Protein AF-A0A2K3KG54-F1 (afdb_monomer_lite)

Structure (mmCIF, N/CA/C/O backbone):
data_AF-A0A2K3KG54-F1
#
_entry.id   AF-A0A2K3KG54-F1
#
loop_
_atom_site.group_PDB
_atom_site.id
_atom_site.type_symbol
_atom_site.label_atom_id
_atom_site.label_alt_id
_atom_site.label_comp_id
_atom_site.label_asym_id
_atom_site.label_entity_id
_atom_site.label_seq_id
_atom_site.pdbx_PDB_ins_code
_atom_site.Cartn_x
_atom_site.Cartn_y
_atom_site.Cartn_z
_atom_site.occupancy
_atom_site.B_iso_or_equiv
_atom_site.auth_seq_id
_atom_site.auth_comp_id
_atom_site.auth_asym_id
_atom_site.auth_atom_id
_atom_site.pdbx_PDB_model_num
ATOM 1 N N . CYS A 1 1 ? -17.844 9.511 21.083 1.00 41.06 1 CYS A N 1
ATOM 2 C CA . CYS A 1 1 ? -16.954 9.191 22.218 1.00 41.06 1 CYS A CA 1
ATOM 3 C C . CYS A 1 1 ? -15.536 9.008 21.674 1.00 41.06 1 CYS A C 1
ATOM 5 O O . CYS A 1 1 ? -15.263 7.972 21.083 1.00 41.06 1 CYS A O 1
ATOM 7 N N . THR A 1 2 ? -14.675 10.027 21.716 1.00 50.47 2 THR A N 1
ATOM 8 C CA . THR A 1 2 ? -13.344 9.981 21.073 1.00 50.47 2 THR A CA 1
ATOM 9 C C . THR A 1 2 ? -12.249 10.069 22.121 1.00 50.47 2 THR A C 1
ATOM 11 O O . THR A 1 2 ? -11.846 11.159 22.516 1.00 50.47 2 THR A O 1
ATOM 14 N N . ASP A 1 3 ? -11.766 8.909 22.558 1.00 60.22 3 ASP A N 1
ATOM 15 C CA . ASP A 1 3 ? -10.522 8.801 23.311 1.00 60.22 3 ASP A CA 1
ATOM 16 C C . ASP A 1 3 ? -9.360 9.283 22.418 1.00 60.22 3 ASP A C 1
ATOM 18 O O . ASP A 1 3 ? -9.043 8.668 21.392 1.00 60.22 3 ASP A O 1
ATOM 22 N N . LEU A 1 4 ? -8.739 10.412 22.780 1.00 65.50 4 LEU A N 1
ATOM 23 C CA . LEU A 1 4 ? -7.621 10.994 22.029 1.00 65.50 4 LEU A CA 1
ATOM 24 C C . LEU A 1 4 ? -6.437 10.020 21.890 1.00 65.50 4 LEU A C 1
ATOM 26 O O . LEU A 1 4 ? -5.703 10.111 20.905 1.00 65.50 4 LEU A O 1
ATOM 30 N N . LYS A 1 5 ? -6.262 9.063 22.815 1.00 70.31 5 LYS A N 1
ATOM 31 C CA . LYS A 1 5 ? -5.157 8.087 22.791 1.00 70.31 5 LYS A CA 1
ATOM 32 C C . LYS A 1 5 ? -5.280 7.075 21.653 1.00 70.31 5 LYS A C 1
ATOM 34 O O . LYS A 1 5 ? -4.289 6.441 21.282 1.00 70.31 5 LYS A O 1
ATOM 39 N N . LEU A 1 6 ? -6.479 6.912 21.094 1.00 72.56 6 LEU A N 1
ATOM 40 C CA . LEU A 1 6 ? -6.756 5.990 19.991 1.00 72.56 6 LEU A CA 1
ATOM 41 C C . LEU A 1 6 ? -6.714 6.675 18.618 1.00 72.56 6 LEU A C 1
ATOM 43 O O . LEU A 1 6 ? -6.824 6.004 17.587 1.00 72.56 6 LEU A O 1
ATOM 47 N N . LYS A 1 7 ? -6.524 8.001 18.573 1.00 70.00 7 LYS A N 1
ATOM 48 C CA . LYS A 1 7 ? -6.495 8.767 17.325 1.00 70.00 7 LYS A CA 1
ATOM 49 C C . LYS A 1 7 ? -5.349 8.288 16.431 1.00 70.00 7 LYS A C 1
ATOM 51 O O . LYS A 1 7 ? -4.178 8.359 16.788 1.00 70.00 7 LYS A O 1
ATOM 56 N N . GLY A 1 8 ? -5.696 7.809 15.238 1.00 73.56 8 GLY A N 1
ATOM 57 C CA . GLY A 1 8 ? -4.727 7.318 14.255 1.00 73.56 8 GLY A CA 1
ATOM 58 C C . GLY A 1 8 ? -4.242 5.883 14.464 1.00 73.56 8 GLY A C 1
ATOM 59 O O . GLY A 1 8 ? -3.401 5.424 13.684 1.00 73.56 8 GLY A O 1
ATOM 60 N N . LYS A 1 9 ? -4.788 5.182 15.466 1.00 83.25 9 LYS A N 1
ATOM 61 C CA . LYS A 1 9 ? -4.561 3.755 15.695 1.00 83.25 9 LYS A CA 1
ATOM 62 C C . LYS A 1 9 ? -5.673 2.909 15.096 1.00 83.25 9 LYS A C 1
ATOM 64 O O . LYS A 1 9 ? -6.821 3.345 15.032 1.00 83.25 9 LYS A O 1
ATOM 69 N N . VAL A 1 10 ? -5.354 1.667 14.737 1.00 82.44 10 VAL A N 1
ATOM 70 C CA . VAL A 1 10 ? -6.338 0.701 14.207 1.00 82.44 10 VAL A CA 1
ATOM 71 C C . VAL A 1 10 ? -7.477 0.469 15.203 1.00 82.44 10 VAL A C 1
ATOM 73 O O . VAL A 1 10 ? -8.643 0.416 14.814 1.00 82.44 10 VAL A O 1
ATOM 76 N N . LYS A 1 11 ? -7.162 0.424 16.504 1.00 83.56 11 LYS A N 1
ATOM 77 C CA . LYS A 1 11 ? -8.161 0.297 17.579 1.00 83.56 11 LYS A CA 1
ATOM 78 C C . LYS A 1 11 ? -9.175 1.448 17.611 1.00 83.56 11 LYS A C 1
ATOM 80 O O . LYS A 1 11 ? -10.308 1.223 18.022 1.00 83.56 11 LYS A O 1
ATOM 85 N N . GLY A 1 12 ? -8.798 2.638 17.139 1.00 84.31 12 GLY A N 1
ATOM 86 C CA . GLY A 1 12 ? -9.676 3.809 17.058 1.00 84.31 12 GLY A CA 1
ATOM 87 C C . GLY A 1 12 ? -10.570 3.863 15.814 1.00 84.31 12 GLY A C 1
ATOM 88 O O . GLY A 1 12 ? -11.373 4.784 15.696 1.00 84.31 12 GLY A O 1
ATOM 89 N N . LEU A 1 13 ? -10.439 2.917 14.877 1.00 86.50 13 LEU A N 1
ATOM 90 C CA . LEU A 1 13 ? -11.329 2.806 13.720 1.00 86.50 13 LEU A CA 1
ATOM 91 C C . LEU A 1 13 ? -12.653 2.129 14.090 1.00 86.50 13 LEU A C 1
ATOM 93 O O . LEU A 1 13 ? -12.678 1.233 14.934 1.00 86.50 13 LEU A O 1
ATOM 97 N N . THR A 1 14 ? -13.722 2.503 13.381 1.00 90.44 14 THR A N 1
ATOM 98 C CA . THR A 1 14 ? -14.976 1.734 13.349 1.00 90.44 14 THR A CA 1
ATOM 99 C C . THR A 1 14 ? -14.739 0.356 12.728 1.00 90.44 14 THR A C 1
ATOM 101 O O . THR A 1 14 ? -13.780 0.172 11.972 1.00 90.44 14 THR A O 1
ATOM 104 N N . ASP A 1 15 ? -15.613 -0.615 12.994 1.00 91.44 15 ASP A N 1
ATOM 105 C CA . ASP A 1 15 ? -15.422 -1.982 12.489 1.00 91.44 15 ASP A CA 1
ATOM 106 C C . ASP A 1 15 ? -15.402 -2.053 10.959 1.00 91.44 15 ASP A C 1
ATOM 108 O O . ASP A 1 15 ? -14.541 -2.723 10.389 1.00 91.44 15 ASP A O 1
ATOM 112 N N . VAL A 1 16 ? -16.244 -1.261 10.288 1.00 91.50 16 VAL A N 1
ATOM 113 C CA . VAL A 1 16 ? -16.218 -1.111 8.823 1.00 91.50 16 VAL A CA 1
ATOM 114 C C . VAL A 1 16 ? -14.843 -0.633 8.351 1.00 91.50 16 VAL A C 1
ATOM 116 O O . VAL A 1 16 ? -14.226 -1.252 7.485 1.00 91.50 16 VAL A O 1
ATOM 119 N N . CYS A 1 17 ? -14.305 0.428 8.960 1.00 91.62 17 CYS A N 1
ATOM 120 C CA . CYS A 1 17 ? -12.984 0.945 8.614 1.00 91.62 17 CYS A CA 1
ATOM 121 C C . CYS A 1 17 ? -11.862 -0.060 8.906 1.00 91.62 17 CYS A C 1
ATOM 123 O O . CYS A 1 17 ? -10.885 -0.102 8.161 1.00 91.62 17 CYS A O 1
ATOM 125 N N . ARG A 1 18 ? -11.978 -0.880 9.961 1.00 90.75 18 ARG A N 1
ATOM 126 C CA . ARG A 1 18 ? -11.005 -1.946 10.258 1.00 90.75 18 ARG A CA 1
ATOM 127 C C . ARG A 1 18 ? -11.019 -3.034 9.190 1.00 90.75 18 ARG A C 1
ATOM 129 O O . ARG A 1 18 ? -9.948 -3.484 8.790 1.00 90.75 18 ARG A O 1
ATOM 136 N N . VAL A 1 19 ? -12.198 -3.448 8.725 1.00 92.06 19 VAL A N 1
ATOM 137 C CA . VAL A 1 19 ? -12.329 -4.429 7.636 1.00 92.06 19 VAL A CA 1
ATOM 138 C C . VAL A 1 19 ? -11.720 -3.873 6.350 1.00 92.06 19 VAL A C 1
ATOM 140 O O . VAL A 1 19 ? -10.864 -4.527 5.756 1.00 92.06 19 VAL A O 1
ATOM 143 N N . LEU A 1 20 ? -12.061 -2.636 5.975 1.00 91.94 20 LEU A N 1
ATOM 144 C CA . LEU A 1 20 ? -11.467 -1.971 4.810 1.00 91.94 20 LEU A CA 1
ATOM 145 C C . LEU A 1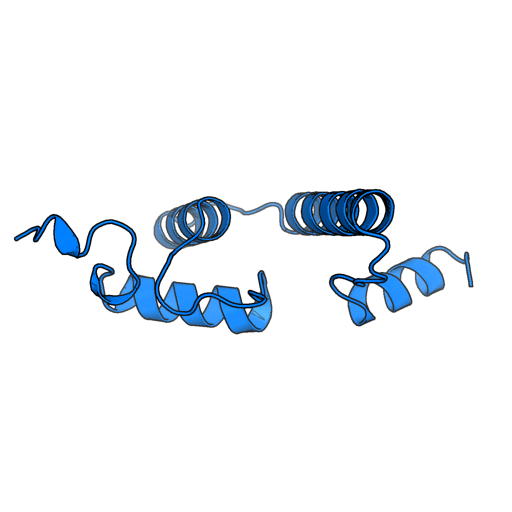 20 ? -9.945 -1.864 4.931 1.00 91.94 20 LEU A C 1
ATOM 147 O O . LEU A 1 20 ? -9.225 -2.164 3.983 1.00 91.94 20 LEU A O 1
ATOM 151 N N . PHE A 1 21 ? -9.438 -1.494 6.108 1.00 90.75 21 PHE A N 1
ATOM 152 C CA . PHE A 1 21 ? -8.003 -1.424 6.357 1.00 90.75 21 PHE A CA 1
ATOM 153 C C . PHE A 1 21 ? -7.319 -2.785 6.169 1.00 90.75 21 PHE A C 1
ATOM 155 O O . PHE A 1 21 ? -6.278 -2.850 5.521 1.00 90.75 21 PHE A O 1
ATOM 162 N N . LYS A 1 22 ? -7.920 -3.882 6.653 1.00 90.06 22 LYS A N 1
ATOM 163 C CA . LYS A 1 22 ? -7.404 -5.245 6.433 1.00 90.06 22 LYS A CA 1
ATOM 164 C C . LYS A 1 22 ? -7.379 -5.628 4.951 1.00 90.06 22 LYS A C 1
ATOM 166 O O . LYS A 1 22 ? -6.380 -6.179 4.500 1.00 90.06 22 LYS A O 1
ATOM 171 N N . ILE A 1 23 ? -8.431 -5.307 4.194 1.00 90.19 23 ILE A N 1
ATOM 172 C CA . ILE A 1 23 ? -8.483 -5.554 2.742 1.00 90.19 23 ILE A CA 1
ATOM 173 C C . ILE A 1 23 ? -7.378 -4.769 2.032 1.00 90.19 23 ILE A C 1
ATOM 175 O O . ILE A 1 23 ? -6.632 -5.336 1.238 1.00 90.19 23 ILE A O 1
ATOM 179 N N . ILE A 1 24 ? -7.223 -3.483 2.361 1.00 90.69 24 ILE A N 1
ATOM 180 C CA . ILE A 1 24 ? -6.168 -2.642 1.791 1.00 90.69 24 ILE A CA 1
ATOM 181 C C . ILE A 1 24 ? -4.791 -3.242 2.086 1.00 90.69 24 ILE A C 1
ATOM 183 O O . ILE A 1 24 ? -3.979 -3.336 1.172 1.00 90.69 24 ILE A O 1
ATOM 187 N N . LEU A 1 25 ? -4.523 -3.673 3.322 1.00 87.88 25 LEU A N 1
ATOM 188 C CA . LEU A 1 25 ? -3.242 -4.287 3.685 1.00 87.88 25 LEU A CA 1
ATOM 189 C C . LEU A 1 25 ? -2.967 -5.587 2.920 1.00 87.88 25 LEU A C 1
ATOM 191 O O . LEU A 1 25 ? -1.828 -5.828 2.532 1.00 87.88 25 LEU A O 1
ATOM 195 N N . ALA A 1 26 ? -3.990 -6.415 2.711 1.00 85.44 26 ALA A N 1
ATOM 196 C CA . ALA A 1 26 ? -3.839 -7.703 2.043 1.00 85.44 26 ALA A CA 1
ATOM 197 C C . ALA A 1 26 ? -3.697 -7.578 0.518 1.00 85.44 26 ALA A C 1
ATOM 199 O O . ALA A 1 26 ? -2.957 -8.350 -0.087 1.00 85.44 26 ALA A O 1
ATOM 200 N N . ALA A 1 27 ? -4.402 -6.626 -0.102 1.00 83.12 27 ALA A N 1
ATOM 201 C CA . ALA A 1 27 ? -4.573 -6.591 -1.554 1.00 83.12 27 ALA A CA 1
ATOM 202 C C . ALA A 1 27 ? -3.912 -5.396 -2.258 1.00 83.12 27 ALA A C 1
ATOM 204 O O . ALA A 1 27 ? -3.587 -5.502 -3.436 1.00 83.12 27 ALA A O 1
ATOM 205 N N . ILE A 1 28 ? -3.734 -4.255 -1.580 1.00 85.25 28 ILE A N 1
ATOM 206 C CA . ILE A 1 28 ? -3.372 -2.987 -2.244 1.00 85.25 28 ILE A CA 1
ATOM 207 C C . ILE A 1 28 ? -2.065 -2.412 -1.702 1.00 85.25 28 ILE A C 1
ATOM 209 O O . ILE A 1 28 ? -1.172 -2.060 -2.457 1.00 85.25 28 ILE A O 1
ATOM 213 N N . SER A 1 29 ? -1.950 -2.263 -0.388 1.00 84.06 29 SER A N 1
ATOM 214 C CA . SER A 1 29 ? -0.868 -1.536 0.272 1.00 84.06 29 SER A CA 1
ATOM 215 C C . SER A 1 29 ? -0.326 -2.360 1.437 1.00 84.06 29 SER A C 1
ATOM 217 O O . SER A 1 29 ? -0.614 -2.043 2.600 1.00 84.06 29 SER A O 1
ATOM 219 N N . PRO A 1 30 ? 0.420 -3.442 1.147 1.00 79.06 30 PRO A N 1
ATOM 220 C CA . PRO A 1 30 ? 1.044 -4.241 2.184 1.00 79.06 30 PRO A CA 1
ATOM 221 C C . PRO A 1 30 ? 2.025 -3.373 2.967 1.00 79.06 30 PRO A C 1
ATOM 223 O O . PRO A 1 30 ? 2.802 -2.598 2.408 1.00 79.06 30 PRO A O 1
ATOM 226 N N . LYS A 1 31 ? 1.966 -3.479 4.292 1.00 74.69 31 LYS A N 1
ATOM 227 C CA . LYS A 1 31 ? 2.800 -2.688 5.192 1.00 74.69 31 LYS A CA 1
ATOM 228 C C . LYS A 1 31 ? 3.978 -3.532 5.665 1.00 74.69 31 LYS A C 1
ATOM 230 O O . LYS A 1 31 ? 3.783 -4.647 6.140 1.00 74.69 31 LYS A O 1
ATOM 235 N N . VAL A 1 32 ? 5.188 -2.986 5.573 1.00 63.00 32 VAL A N 1
ATOM 236 C CA . VAL A 1 32 ? 6.395 -3.605 6.136 1.00 63.00 32 VAL A CA 1
ATOM 237 C C . VAL A 1 32 ? 6.626 -2.997 7.526 1.00 63.00 32 VAL A C 1
ATOM 239 O O . VAL A 1 32 ? 7.126 -1.882 7.646 1.00 63.00 32 VAL A O 1
ATOM 242 N N . GLY A 1 33 ? 6.188 -3.696 8.581 1.00 64.00 33 GLY A N 1
ATOM 243 C CA . GLY A 1 33 ? 6.339 -3.286 9.990 1.00 64.00 33 GLY A CA 1
ATOM 244 C C . GLY A 1 33 ? 5.128 -2.573 10.628 1.00 64.00 33 GLY A C 1
ATOM 245 O O . GLY A 1 33 ? 4.065 -2.452 10.025 1.00 64.00 33 GLY A O 1
ATOM 246 N N . GLY A 1 34 ? 5.297 -2.119 11.883 1.00 60.66 34 GLY A N 1
ATOM 247 C CA . GLY A 1 34 ? 4.388 -1.264 12.675 1.00 60.66 34 GLY A CA 1
ATOM 248 C C . GLY A 1 34 ? 2.886 -1.578 12.592 1.00 60.66 34 GLY A C 1
ATOM 249 O O . GLY A 1 34 ? 2.173 -0.962 11.798 1.00 60.66 34 GLY A O 1
ATOM 250 N N . THR A 1 35 ? 2.391 -2.467 13.457 1.00 60.81 35 THR A N 1
ATOM 251 C CA . THR A 1 35 ? 1.032 -3.044 13.396 1.00 60.81 35 THR A CA 1
ATOM 252 C C . THR A 1 35 ? -0.109 -2.105 13.800 1.00 60.81 35 THR A C 1
ATOM 254 O O . THR A 1 35 ? -1.227 -2.294 13.328 1.00 60.81 35 THR A O 1
ATOM 257 N N . ASP A 1 36 ? 0.140 -1.086 14.632 1.00 69.12 36 ASP A N 1
ATOM 258 C CA . ASP A 1 36 ? -0.952 -0.310 15.253 1.00 69.12 36 ASP A CA 1
ATOM 259 C C . ASP A 1 36 ? -1.160 1.097 14.659 1.00 69.12 36 ASP A C 1
ATOM 261 O O . ASP A 1 36 ? -2.181 1.730 14.922 1.00 69.12 36 ASP A O 1
ATOM 265 N N . THR A 1 37 ? -0.237 1.604 13.830 1.00 80.44 37 THR A N 1
ATOM 266 C CA . THR A 1 37 ? -0.347 2.943 13.216 1.00 80.44 37 THR A CA 1
ATOM 267 C C . THR A 1 37 ? -0.972 2.894 11.825 1.00 80.44 37 THR A C 1
ATOM 269 O O . THR A 1 37 ? -0.607 2.068 10.992 1.00 80.44 37 THR A O 1
ATOM 272 N N . ILE A 1 38 ? -1.887 3.813 11.519 1.00 85.56 38 ILE A N 1
ATOM 273 C CA . ILE A 1 38 ? -2.480 3.925 10.177 1.00 85.56 38 ILE A CA 1
ATOM 274 C C . ILE A 1 38 ? -1.772 5.054 9.428 1.00 85.56 38 ILE A C 1
ATOM 276 O O . ILE A 1 38 ? -1.874 6.216 9.844 1.00 85.56 38 ILE A O 1
ATOM 280 N N . SER A 1 39 ? -1.077 4.716 8.334 1.00 84.94 39 SER A N 1
ATOM 281 C CA . SER A 1 39 ? -0.387 5.702 7.491 1.00 84.94 39 SER A CA 1
ATOM 282 C C . SER A 1 39 ? -1.379 6.650 6.813 1.00 84.94 39 SER A C 1
ATOM 284 O O . SER A 1 39 ? -2.564 6.334 6.672 1.00 84.94 39 SER A O 1
ATOM 286 N N . TRP A 1 40 ? -0.898 7.811 6.366 1.00 84.31 40 TRP A N 1
ATOM 287 C CA . TRP A 1 40 ? -1.725 8.770 5.632 1.00 84.31 40 TRP A CA 1
ATOM 288 C C . TRP A 1 40 ? -2.348 8.154 4.375 1.00 84.31 40 TRP A C 1
ATOM 290 O O . TRP A 1 40 ? -3.551 8.265 4.141 1.00 84.31 40 TRP A O 1
ATOM 300 N N . THR A 1 41 ? -1.542 7.404 3.636 1.00 85.56 41 THR A N 1
ATOM 301 C CA . THR A 1 41 ? -1.927 6.656 2.443 1.00 85.56 41 THR A CA 1
ATOM 302 C C . THR A 1 41 ? -3.074 5.685 2.713 1.00 85.56 41 THR A C 1
ATOM 304 O O . THR A 1 41 ? -4.080 5.686 2.004 1.00 85.56 41 THR A O 1
ATOM 307 N N . HIS A 1 42 ? -2.977 4.909 3.796 1.00 88.94 42 HIS A N 1
ATOM 308 C CA . HIS A 1 42 ? -4.044 3.995 4.202 1.00 88.94 42 HIS A CA 1
ATOM 309 C C . HIS A 1 42 ? -5.328 4.745 4.573 1.00 88.94 42 HIS A C 1
ATOM 311 O O . HIS A 1 42 ? -6.411 4.308 4.194 1.00 88.94 42 HIS A O 1
ATOM 317 N N . ARG A 1 43 ? -5.233 5.895 5.257 1.00 89.31 43 ARG A N 1
ATOM 318 C CA . ARG A 1 43 ? -6.413 6.721 5.585 1.00 89.31 43 ARG A CA 1
ATOM 319 C C . ARG A 1 43 ? -7.099 7.264 4.337 1.00 89.31 43 ARG A C 1
ATOM 321 O O . ARG A 1 43 ? -8.325 7.235 4.277 1.00 89.31 43 ARG A O 1
ATOM 328 N N . ARG A 1 44 ? -6.330 7.727 3.348 1.00 89.75 44 ARG A N 1
ATOM 329 C CA . ARG A 1 44 ? -6.864 8.241 2.079 1.00 89.75 44 ARG A CA 1
ATOM 330 C C . ARG A 1 44 ? -7.613 7.154 1.306 1.00 89.75 44 ARG A C 1
ATOM 332 O O . ARG A 1 44 ? -8.722 7.402 0.847 1.00 89.75 44 ARG A O 1
ATOM 339 N N . LEU A 1 45 ? -7.057 5.942 1.240 1.00 90.88 45 LEU A N 1
ATOM 340 C CA . LEU A 1 45 ? -7.721 4.792 0.616 1.00 90.88 45 LEU A CA 1
ATOM 341 C C . LEU A 1 45 ? -9.015 4.407 1.344 1.00 90.88 45 LEU A C 1
ATOM 343 O O . LEU A 1 45 ? -10.047 4.254 0.697 1.00 90.88 45 LEU A O 1
ATOM 347 N N . ILE A 1 46 ? -8.997 4.320 2.681 1.00 92.19 46 ILE A N 1
ATOM 348 C CA . ILE A 1 46 ? -10.214 4.057 3.472 1.00 92.19 46 ILE A CA 1
ATOM 349 C C . ILE A 1 46 ? -11.275 5.125 3.187 1.00 92.19 46 ILE A C 1
ATOM 351 O O . ILE A 1 46 ? -12.432 4.789 2.952 1.00 92.19 46 ILE A O 1
ATOM 355 N N . PHE A 1 47 ? -10.892 6.403 3.177 1.00 92.19 47 PHE A N 1
ATOM 356 C CA . PHE A 1 47 ? -11.814 7.502 2.902 1.00 92.19 47 PHE A CA 1
ATOM 357 C C . PHE A 1 47 ? -12.452 7.391 1.512 1.00 92.19 47 PHE A C 1
ATOM 359 O O . PHE A 1 47 ? -13.670 7.509 1.397 1.00 92.19 47 PHE A O 1
ATOM 366 N N . PHE A 1 48 ? -11.661 7.115 0.472 1.00 91.81 48 PHE A N 1
ATOM 367 C CA . PHE A 1 48 ? -12.188 6.944 -0.882 1.00 91.81 48 PHE A CA 1
ATOM 368 C C . PHE A 1 48 ? -13.151 5.762 -0.988 1.00 91.81 48 PHE A C 1
ATOM 370 O O . PHE A 1 48 ? -14.224 5.920 -1.567 1.00 91.81 48 PHE A O 1
ATOM 377 N N . LEU A 1 49 ? -12.831 4.628 -0.359 1.00 90.19 49 LEU A N 1
ATOM 378 C CA . LEU A 1 49 ? -13.723 3.466 -0.329 1.00 90.19 49 LEU A CA 1
ATOM 379 C C . LEU A 1 49 ? -15.039 3.770 0.402 1.00 90.19 49 LEU A C 1
ATOM 381 O O . LEU A 1 49 ? -16.105 3.441 -0.107 1.00 90.19 49 LEU A O 1
ATOM 385 N N . LEU A 1 50 ? -14.989 4.458 1.547 1.00 92.38 50 LEU A N 1
ATOM 386 C CA . LEU A 1 50 ? -16.193 4.858 2.291 1.00 92.38 50 LEU A CA 1
ATOM 387 C C . LEU A 1 50 ? -17.084 5.833 1.517 1.00 92.38 50 LEU A C 1
ATOM 389 O O . LEU A 1 50 ? -18.293 5.867 1.730 1.00 92.38 50 LEU A O 1
ATOM 393 N N . LYS A 1 51 ? -16.487 6.664 0.660 1.00 93.31 51 LYS A N 1
ATOM 394 C CA . LYS A 1 51 ? -17.200 7.649 -0.158 1.00 93.31 51 LYS A CA 1
ATOM 395 C C . LYS A 1 51 ? -17.586 7.124 -1.541 1.00 93.31 51 LYS A C 1
ATOM 397 O O . LYS A 1 51 ? -18.170 7.881 -2.308 1.00 93.31 51 LYS A O 1
ATOM 402 N N . GLY A 1 52 ? -17.261 5.870 -1.871 1.00 91.25 52 GLY A N 1
ATOM 403 C CA . GLY A 1 52 ? -17.495 5.307 -3.204 1.00 91.25 52 GLY A CA 1
ATOM 404 C C . GLY A 1 52 ? -16.737 6.050 -4.311 1.00 91.25 52 GLY A C 1
ATOM 405 O O . GLY A 1 52 ? -17.167 6.063 -5.462 1.00 91.25 52 GLY A O 1
ATOM 406 N N . MET A 1 53 ? -15.632 6.713 -3.969 1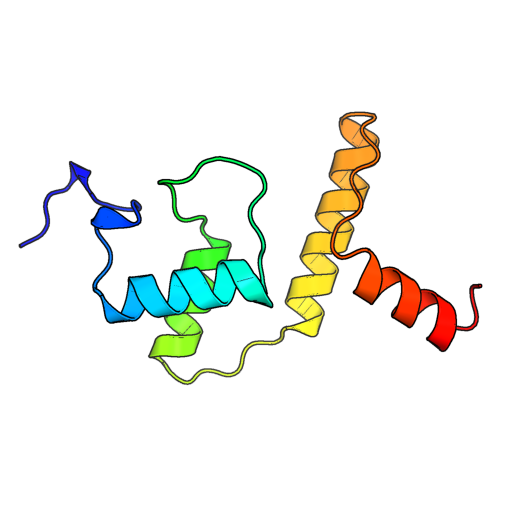.00 92.81 53 MET A N 1
ATOM 407 C CA . MET A 1 53 ? -14.832 7.479 -4.919 1.00 92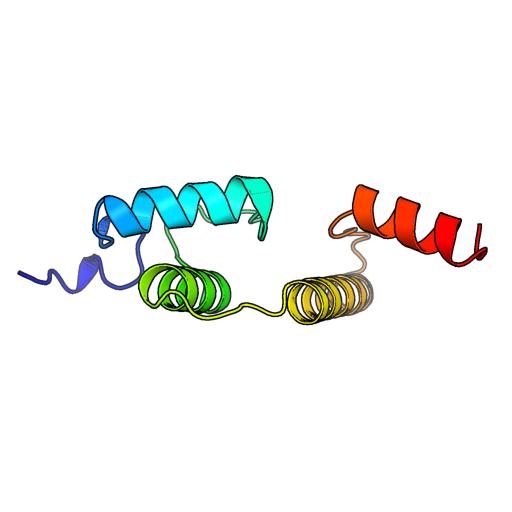.81 53 MET A CA 1
ATOM 408 C C . MET A 1 53 ? -13.909 6.550 -5.703 1.00 92.81 53 MET A C 1
ATOM 410 O O . MET A 1 53 ? -13.317 5.623 -5.148 1.00 92.81 53 MET A O 1
ATOM 414 N N . LYS A 1 54 ? -13.737 6.838 -6.997 1.00 89.25 54 LYS A N 1
ATOM 415 C CA . LYS A 1 54 ? -12.761 6.128 -7.828 1.00 89.25 54 LYS A CA 1
ATOM 416 C C . LYS A 1 54 ? -11.346 6.399 -7.317 1.00 89.25 54 LYS A C 1
ATOM 418 O O . LYS A 1 54 ? -10.982 7.542 -7.047 1.00 89.25 54 LYS A O 1
ATOM 423 N N . VAL A 1 55 ? -10.551 5.339 -7.223 1.00 88.06 55 VAL A N 1
ATOM 424 C CA . VAL A 1 55 ? -9.137 5.403 -6.843 1.00 88.06 55 VAL A CA 1
ATOM 425 C C . VAL A 1 55 ? -8.298 5.063 -8.063 1.00 88.06 55 VAL A C 1
ATOM 427 O O . VAL A 1 55 ? -8.484 4.005 -8.661 1.00 88.06 55 VAL A O 1
ATOM 430 N N . ASN A 1 56 ? -7.354 5.934 -8.418 1.00 89.31 56 ASN A N 1
ATOM 431 C CA . ASN A 1 56 ? -6.360 5.616 -9.435 1.00 89.31 56 ASN A CA 1
ATOM 432 C C . ASN A 1 56 ? -5.285 4.700 -8.832 1.00 89.31 56 ASN A C 1
ATOM 434 O O . ASN A 1 56 ? -4.293 5.158 -8.265 1.00 89.31 56 ASN A O 1
ATOM 438 N N . LEU A 1 57 ? -5.518 3.388 -8.905 1.00 86.88 57 LEU A N 1
ATOM 439 C CA . LEU A 1 57 ? -4.581 2.399 -8.372 1.00 86.88 57 LEU A CA 1
ATOM 440 C C . LEU A 1 57 ? -3.261 2.364 -9.155 1.00 86.88 57 LEU A C 1
ATOM 442 O O . LEU A 1 57 ? -2.226 2.101 -8.555 1.00 86.88 57 LEU A O 1
ATOM 446 N N . GLY A 1 58 ? -3.278 2.670 -10.457 1.00 87.75 58 GLY A N 1
ATOM 447 C CA . GLY A 1 58 ? -2.067 2.706 -11.282 1.00 87.75 58 GLY A CA 1
ATOM 448 C C . GLY A 1 58 ? -1.089 3.783 -10.814 1.00 87.75 58 GLY A C 1
ATOM 449 O O . GLY A 1 58 ? 0.063 3.482 -10.514 1.00 87.75 58 GLY A O 1
ATOM 450 N N . GLU A 1 59 ? -1.578 5.015 -10.657 1.00 88.69 59 GLU A N 1
ATOM 451 C CA . GLU A 1 59 ? -0.801 6.129 -10.092 1.00 88.69 59 GLU A CA 1
ATOM 452 C C . GLU A 1 59 ? -0.283 5.797 -8.689 1.00 88.69 59 GLU A C 1
ATOM 454 O O . GLU A 1 59 ? 0.892 5.997 -8.384 1.00 88.69 59 GLU A O 1
ATOM 459 N N . TYR A 1 60 ? -1.143 5.209 -7.854 1.00 87.75 60 TYR A N 1
ATOM 460 C CA . TYR A 1 60 ? -0.772 4.780 -6.513 1.00 87.75 60 TYR A CA 1
ATOM 461 C C . TYR A 1 60 ? 0.380 3.758 -6.512 1.00 87.75 60 TYR A C 1
ATOM 463 O O . TYR A 1 60 ? 1.347 3.924 -5.765 1.00 87.75 60 TYR A O 1
ATOM 471 N N . PHE A 1 61 ? 0.294 2.696 -7.321 1.00 87.62 61 PHE A N 1
ATOM 472 C CA . PHE A 1 61 ? 1.344 1.678 -7.395 1.00 87.62 61 PHE A CA 1
ATOM 473 C C . PHE A 1 61 ? 2.644 2.260 -7.939 1.00 87.62 61 PHE A C 1
ATOM 475 O O . PHE A 1 61 ? 3.709 1.982 -7.386 1.00 87.62 61 PHE A O 1
ATOM 482 N N . PHE A 1 62 ? 2.552 3.102 -8.968 1.00 87.19 62 PHE A N 1
ATOM 483 C CA . PHE A 1 62 ? 3.703 3.762 -9.566 1.00 87.19 62 PHE A CA 1
ATOM 484 C C . PHE A 1 62 ? 4.462 4.619 -8.545 1.00 87.19 62 PHE A C 1
ATOM 486 O O . PHE A 1 62 ? 5.672 4.463 -8.390 1.00 87.19 62 PHE A O 1
ATOM 493 N N . GLU A 1 63 ? 3.756 5.448 -7.770 1.00 87.88 63 GLU A N 1
ATOM 494 C CA . GLU A 1 63 ? 4.356 6.269 -6.712 1.00 87.88 63 GLU A CA 1
ATOM 495 C C . GLU A 1 63 ? 5.093 5.407 -5.671 1.00 87.88 63 GLU A C 1
ATOM 497 O O 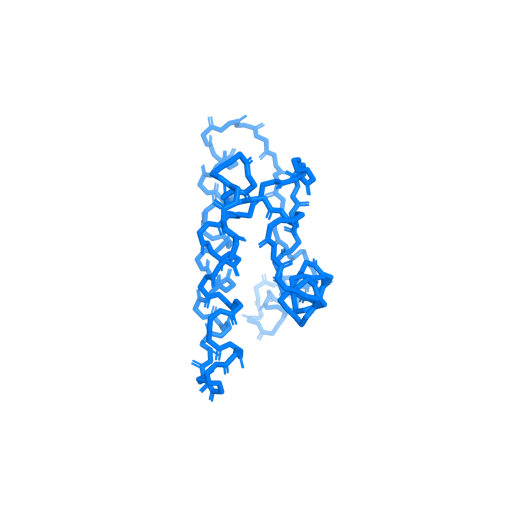. GLU A 1 63 ? 6.238 5.690 -5.315 1.00 87.88 63 GLU A O 1
ATOM 502 N N . ARG A 1 64 ? 4.481 4.300 -5.226 1.00 86.12 64 ARG A N 1
ATOM 503 C CA . ARG A 1 64 ? 5.092 3.388 -4.242 1.00 86.12 64 ARG A CA 1
ATOM 504 C C . ARG A 1 64 ? 6.325 2.664 -4.792 1.00 86.12 64 ARG A C 1
ATOM 506 O O . ARG A 1 64 ? 7.277 2.443 -4.046 1.00 86.12 64 ARG A O 1
ATOM 513 N N . ILE A 1 65 ? 6.319 2.287 -6.071 1.00 85.75 65 ILE A N 1
ATOM 514 C CA . ILE A 1 65 ? 7.483 1.689 -6.741 1.00 85.75 65 ILE A CA 1
ATOM 515 C C . ILE A 1 65 ? 8.624 2.712 -6.808 1.00 85.75 65 ILE A C 1
ATOM 517 O O . ILE A 1 65 ? 9.751 2.392 -6.427 1.00 85.75 65 ILE A O 1
ATOM 521 N N . CYS A 1 66 ? 8.336 3.953 -7.211 1.00 86.56 66 CYS A N 1
ATOM 522 C CA . CYS A 1 66 ? 9.317 5.039 -7.250 1.00 86.56 66 CYS A CA 1
ATOM 523 C C . CYS A 1 66 ? 9.934 5.313 -5.869 1.00 86.56 66 CYS A C 1
ATOM 525 O O . CYS A 1 66 ? 11.157 5.400 -5.745 1.00 86.56 66 CYS 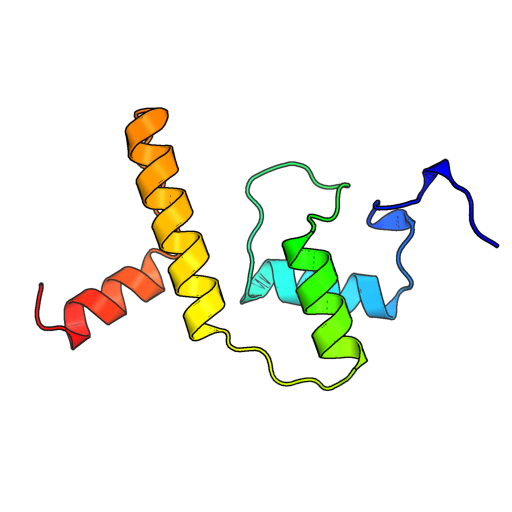A O 1
ATOM 527 N N . GLU A 1 67 ? 9.114 5.380 -4.815 1.00 85.50 67 GLU A N 1
ATOM 528 C CA . GLU A 1 67 ? 9.584 5.527 -3.431 1.00 85.50 67 GLU A CA 1
ATOM 529 C C . GLU A 1 67 ? 10.479 4.366 -2.984 1.00 85.50 67 GLU A C 1
ATOM 531 O O . GLU A 1 67 ? 11.508 4.592 -2.339 1.00 85.50 67 GLU A O 1
ATOM 536 N N . ALA A 1 68 ? 10.116 3.126 -3.325 1.00 83.94 68 ALA A N 1
ATOM 537 C CA . ALA A 1 68 ? 10.917 1.950 -2.999 1.00 83.94 68 ALA A CA 1
ATOM 538 C C . ALA A 1 68 ? 12.286 1.986 -3.698 1.00 83.94 68 ALA A C 1
ATOM 540 O O . ALA A 1 68 ? 13.309 1.764 -3.048 1.00 83.94 68 ALA A O 1
ATOM 541 N N . ILE A 1 69 ? 12.328 2.352 -4.985 1.00 84.56 69 ILE A N 1
ATOM 542 C CA . ILE A 1 69 ? 13.576 2.516 -5.749 1.00 84.56 69 ILE A CA 1
ATOM 543 C C . ILE A 1 69 ? 14.444 3.621 -5.136 1.00 84.56 69 ILE A C 1
ATOM 545 O O . ILE A 1 69 ? 15.646 3.432 -4.932 1.00 84.56 69 ILE A O 1
ATOM 549 N N . PHE A 1 70 ? 13.851 4.770 -4.808 1.00 86.75 70 PHE A N 1
ATOM 550 C CA . PHE A 1 70 ? 14.572 5.884 -4.194 1.00 86.75 70 PHE A CA 1
ATOM 551 C C . PHE A 1 70 ? 15.149 5.501 -2.822 1.00 86.75 70 PHE A C 1
ATOM 553 O O . PHE A 1 70 ? 16.335 5.715 -2.552 1.00 86.75 70 PHE A O 1
ATOM 560 N N . SER A 1 71 ? 14.339 4.853 -1.984 1.00 83.50 71 SER A N 1
ATOM 561 C CA . SER A 1 71 ? 14.751 4.368 -0.662 1.00 83.50 71 SER A CA 1
ATOM 562 C C . SER A 1 71 ? 15.853 3.315 -0.765 1.00 83.50 71 SER A C 1
ATOM 564 O O . SER A 1 71 ? 16.800 3.335 0.020 1.00 83.50 71 SER A O 1
ATOM 566 N N . SER A 1 72 ? 15.775 2.432 -1.764 1.00 83.00 72 SER A N 1
ATOM 567 C CA . SER A 1 72 ? 16.801 1.426 -2.045 1.00 83.00 72 SER A CA 1
ATOM 568 C C . SER A 1 72 ? 18.150 2.061 -2.372 1.00 83.00 72 SER A C 1
ATOM 570 O O . SER A 1 72 ? 19.175 1.580 -1.885 1.00 83.00 72 SER A O 1
ATOM 572 N N . LYS A 1 73 ? 18.164 3.145 -3.161 1.00 82.25 73 LYS A N 1
ATOM 573 C CA . LYS A 1 73 ? 19.389 3.897 -3.474 1.00 82.25 73 LYS A CA 1
ATOM 574 C C . LYS A 1 73 ? 19.963 4.583 -2.235 1.00 82.25 73 LYS A C 1
ATOM 576 O O . LYS A 1 73 ? 21.162 4.499 -1.995 1.00 82.25 73 LYS A O 1
ATOM 581 N N . SER A 1 74 ? 19.110 5.223 -1.435 1.00 83.56 74 SER A N 1
ATOM 582 C CA . SER A 1 74 ? 19.531 5.963 -0.240 1.00 83.56 74 SER A CA 1
ATOM 583 C C . SER A 1 74 ? 20.031 5.049 0.888 1.00 83.56 74 SER A C 1
ATOM 585 O O . SER A 1 74 ? 21.047 5.341 1.513 1.00 83.56 74 SER A O 1
ATOM 587 N N . GLN A 1 75 ? 19.360 3.917 1.130 1.00 80.94 75 GLN A N 1
ATOM 588 C CA . GLN A 1 75 ? 19.652 3.024 2.259 1.00 80.94 75 GLN A CA 1
ATOM 589 C C . GLN A 1 75 ? 20.512 1.802 1.904 1.00 80.94 75 GLN A C 1
ATOM 591 O O . GLN A 1 75 ? 20.735 0.959 2.772 1.00 80.94 75 GLN A O 1
ATOM 596 N N . ARG A 1 76 ? 20.975 1.670 0.650 1.00 74.81 76 ARG A N 1
ATOM 597 C CA . ARG A 1 76 ? 21.703 0.488 0.134 1.00 74.81 76 ARG A CA 1
ATOM 598 C C . ARG A 1 76 ? 21.002 -0.848 0.440 1.00 74.81 76 ARG A C 1
ATOM 600 O O . ARG A 1 76 ? 21.652 -1.863 0.673 1.00 74.81 76 ARG A O 1
ATOM 607 N N . LYS A 1 77 ? 19.668 -0.857 0.448 1.00 71.62 77 LYS A N 1
ATOM 608 C CA . LYS A 1 77 ? 18.844 -2.056 0.668 1.00 71.62 77 LYS A CA 1
ATOM 609 C C . LYS A 1 77 ? 18.035 -2.346 -0.583 1.00 71.62 77 LYS A C 1
ATOM 611 O O . LYS A 1 77 ? 17.207 -1.525 -0.950 1.00 71.62 77 LYS A O 1
ATOM 616 N N . ALA A 1 78 ? 18.227 -3.512 -1.193 1.00 67.94 78 ALA A N 1
ATOM 617 C CA . ALA A 1 78 ? 17.448 -3.952 -2.350 1.00 67.94 78 ALA A CA 1
ATOM 618 C C . ALA A 1 78 ? 16.036 -4.399 -1.923 1.00 67.94 78 ALA A C 1
ATOM 620 O O . ALA A 1 78 ? 15.750 -5.588 -1.798 1.00 67.94 78 ALA A O 1
ATOM 621 N N . ALA A 1 79 ? 15.156 -3.438 -1.638 1.00 73.19 79 ALA A N 1
ATOM 622 C CA . ALA A 1 79 ? 13.750 -3.698 -1.350 1.00 73.19 79 ALA A CA 1
ATOM 623 C C . ALA A 1 79 ? 12.925 -3.548 -2.635 1.00 73.19 79 ALA A C 1
ATOM 625 O O . ALA A 1 79 ? 12.794 -2.448 -3.168 1.00 73.19 79 ALA A O 1
ATOM 626 N N . ILE A 1 80 ? 12.357 -4.652 -3.125 1.00 74.50 80 ILE A N 1
ATOM 627 C CA . ILE A 1 80 ? 11.490 -4.656 -4.309 1.00 74.50 80 ILE A CA 1
ATOM 628 C C . ILE A 1 80 ? 10.030 -4.580 -3.852 1.00 74.50 80 ILE A C 1
ATOM 630 O O . ILE A 1 80 ? 9.512 -5.513 -3.235 1.00 74.50 80 ILE A O 1
ATOM 634 N N . ALA A 1 81 ? 9.357 -3.471 -4.160 1.00 77.69 81 ALA A N 1
ATOM 635 C CA . ALA A 1 81 ? 7.917 -3.336 -3.955 1.00 77.69 81 ALA A CA 1
ATOM 636 C C . ALA A 1 81 ? 7.150 -4.015 -5.101 1.00 77.69 81 ALA A C 1
ATOM 638 O O . ALA A 1 81 ? 7.477 -3.814 -6.264 1.00 77.69 81 ALA A O 1
ATOM 639 N N . TYR A 1 82 ? 6.117 -4.798 -4.772 1.00 80.81 82 TYR A N 1
ATOM 640 C CA . TYR A 1 82 ? 5.239 -5.481 -5.739 1.00 80.81 82 TYR A CA 1
ATOM 641 C C . TYR A 1 82 ? 5.985 -6.295 -6.825 1.00 80.81 82 TYR A C 1
ATOM 643 O O . TYR A 1 82 ? 5.766 -6.079 -8.017 1.00 80.81 82 TYR A O 1
ATOM 651 N N . PRO A 1 83 ? 6.825 -7.281 -6.452 1.00 83.44 83 PRO A N 1
ATOM 652 C CA . PRO A 1 83 ? 7.681 -8.006 -7.401 1.00 83.44 83 PRO A CA 1
ATOM 653 C C . PRO A 1 83 ? 6.910 -8.690 -8.542 1.00 83.44 83 PRO A C 1
ATOM 655 O O . PRO A 1 83 ? 7.376 -8.693 -9.675 1.00 83.44 83 PRO A O 1
ATOM 658 N N . ARG A 1 84 ? 5.708 -9.221 -8.272 1.00 86.44 84 ARG A N 1
ATOM 659 C CA . ARG A 1 84 ? 4.852 -9.845 -9.300 1.00 86.44 84 ARG A CA 1
ATOM 660 C C . ARG A 1 84 ? 4.354 -8.844 -10.342 1.00 86.44 84 ARG A C 1
ATOM 662 O O . ARG A 1 84 ? 4.403 -9.139 -11.526 1.00 86.44 84 ARG A O 1
ATOM 669 N N . LEU A 1 85 ? 3.919 -7.665 -9.895 1.00 85.56 85 LEU A N 1
ATOM 670 C CA . LEU A 1 85 ? 3.468 -6.596 -10.786 1.00 85.56 85 LEU A CA 1
ATOM 671 C C . LEU A 1 85 ? 4.625 -6.097 -11.655 1.00 85.56 85 LEU A C 1
ATOM 673 O O . LEU A 1 85 ? 4.462 -5.927 -12.854 1.00 85.56 85 LEU A O 1
ATOM 677 N N . LEU A 1 86 ? 5.804 -5.906 -11.058 1.00 85.50 86 LEU A N 1
ATOM 678 C CA . LEU A 1 86 ? 6.998 -5.505 -11.800 1.00 85.50 86 LEU A CA 1
ATOM 679 C C . LEU A 1 86 ? 7.416 -6.553 -12.834 1.00 85.50 86 LEU A C 1
ATOM 681 O O . LEU A 1 86 ? 7.740 -6.186 -13.956 1.00 85.50 86 LEU A O 1
ATOM 685 N N . SER A 1 87 ? 7.382 -7.840 -12.480 1.00 88.56 87 SER A N 1
ATOM 686 C CA . SER A 1 87 ? 7.698 -8.921 -13.418 1.00 88.56 87 SER A CA 1
ATOM 687 C C . SER A 1 87 ? 6.769 -8.914 -14.632 1.00 88.56 87 SER A C 1
ATOM 689 O O . SER A 1 87 ? 7.244 -9.036 -15.755 1.00 88.56 87 SER A O 1
ATOM 691 N N . ASP A 1 88 ? 5.464 -8.756 -14.410 1.00 89.88 88 ASP A N 1
ATOM 692 C CA . ASP A 1 88 ? 4.467 -8.716 -15.483 1.00 89.88 88 ASP A CA 1
ATOM 693 C C . ASP A 1 88 ? 4.624 -7.462 -16.358 1.00 89.88 88 ASP A C 1
ATOM 695 O O . ASP A 1 88 ? 4.607 -7.555 -17.581 1.00 89.88 88 ASP A O 1
ATOM 699 N N . LEU A 1 89 ? 4.890 -6.298 -15.752 1.00 87.81 89 LEU A N 1
ATOM 700 C CA . LEU A 1 89 ? 5.161 -5.054 -16.485 1.00 87.81 89 LEU A CA 1
ATOM 701 C C . LEU A 1 89 ? 6.407 -5.151 -17.372 1.00 87.81 89 LEU A C 1
ATOM 703 O O . LEU A 1 89 ? 6.389 -4.674 -18.503 1.00 87.81 89 LEU A O 1
ATOM 707 N N . LEU A 1 90 ? 7.491 -5.747 -16.869 1.00 89.50 90 LEU A N 1
ATOM 708 C CA . LEU A 1 90 ? 8.726 -5.919 -17.638 1.00 89.50 90 LEU A CA 1
ATOM 709 C C . LEU A 1 90 ? 8.533 -6.890 -18.806 1.00 89.50 90 LEU A C 1
ATOM 711 O O . LEU A 1 90 ? 9.036 -6.623 -19.897 1.00 89.50 90 LEU A O 1
ATOM 715 N N . TYR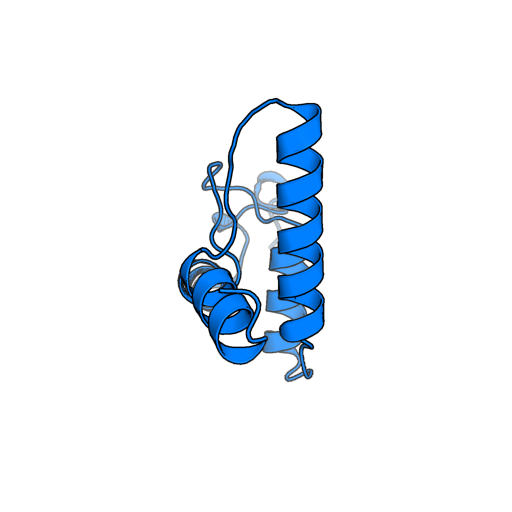 A 1 91 ? 7.766 -7.959 -18.582 1.00 93.69 91 TYR A N 1
ATOM 716 C CA . TYR A 1 91 ? 7.402 -8.928 -19.611 1.00 93.69 91 TYR A CA 1
ATOM 717 C C . TYR A 1 91 ? 6.525 -8.296 -20.705 1.00 93.69 91 TYR A C 1
ATOM 719 O O . TYR A 1 91 ? 6.850 -8.369 -21.887 1.00 93.69 91 TYR A O 1
ATOM 727 N N . GLN A 1 92 ? 5.445 -7.606 -20.322 1.00 93.06 92 GLN A N 1
ATOM 728 C CA . GLN A 1 92 ? 4.542 -6.932 -21.266 1.00 93.06 92 GLN A CA 1
ATOM 729 C C . GLN A 1 92 ? 5.216 -5.767 -22.000 1.00 93.06 92 GLN A C 1
ATOM 731 O O . GLN A 1 92 ? 4.886 -5.479 -23.146 1.00 93.06 92 GLN A O 1
ATOM 736 N N . GLY A 1 93 ? 6.162 -5.092 -21.345 1.00 90.50 93 GLY A N 1
ATOM 737 C CA . GLY A 1 93 ? 6.955 -4.016 -21.932 1.00 90.50 93 GLY A CA 1
ATOM 738 C C . GLY A 1 93 ? 8.102 -4.488 -22.827 1.00 90.50 93 GLY A C 1
ATOM 739 O O . GLY A 1 93 ? 8.832 -3.638 -23.331 1.00 90.50 93 GLY A O 1
ATOM 740 N N . HIS A 1 94 ? 8.290 -5.803 -23.004 1.00 90.50 94 HIS A N 1
ATOM 741 C CA . HIS A 1 94 ? 9.396 -6.400 -23.765 1.00 90.50 94 HIS A CA 1
ATOM 742 C C . HIS A 1 94 ? 10.789 -5.930 -23.312 1.00 90.50 94 HIS A C 1
ATOM 744 O O . HIS A 1 94 ? 11.712 -5.797 -24.116 1.00 90.50 94 HIS A O 1
ATOM 750 N N . VAL A 1 95 ? 10.939 -5.650 -22.014 1.00 87.50 95 VAL A N 1
ATOM 751 C CA . VAL A 1 95 ? 12.224 -5.270 -21.406 1.00 87.50 95 VAL A CA 1
ATOM 752 C C . VAL A 1 95 ? 13.025 -6.513 -21.001 1.00 87.50 95 VAL A C 1
ATOM 754 O O . VAL A 1 95 ? 14.254 -6.457 -20.949 1.00 87.50 95 VAL A O 1
ATOM 757 N N . VAL A 1 96 ? 12.328 -7.619 -20.712 1.00 67.75 96 VAL A N 1
ATOM 758 C CA . VAL A 1 96 ? 12.870 -8.934 -20.335 1.00 67.75 96 VAL A CA 1
ATOM 759 C C . VAL A 1 96 ? 12.160 -10.020 -21.130 1.00 67.75 96 VAL A C 1
ATOM 761 O O . VAL A 1 96 ? 10.927 -9.889 -21.307 1.00 67.75 96 VAL A O 1
#

pLDDT: mean 83.03, std 9.96, range [41.06, 93.69]

Secondary structure (DSSP, 8-state):
---GGGTTBGGGS-HHHHHHHHHHHHHT----S-SSBPPHHHHHHHHHHHTT----HHHHHHHHHHHHHHHHHHHT----SSHHHHHHHHHHTT--

Organism: Trifolium pratense (NCBI:txid57577)

Foldseek 3Di:
DDDVVLVQWLVRDDPLLNVLLVCCCVPQNPDDDDRTGQDPVSVVSSVCVVVVHDDPSVVVQVVVQVVQVVCCVVVVNPDGDPVVVVVVCCVVVVVD

Radius of gyration: 15.92 Å; chains: 1; bounding box: 39×21×47 Å

Sequence (96 aa):
CTDLKLKGKVKGLTDVCRVLFKIILAAISPKVGGTDTISWTHRRLIFFLLKGMKVNLGEYFFERICEAIFSSKSQRKAAIAYPRLLSDLLYQGHVV